Protein AF-A0A950I7D8-F1 (afdb_monomer_lite)

Sequence (50 aa):
VADGTDAAAKRIERVLWNDPGTGVMRHADAGYQIAIDCAKEKGLDLPAIL

Secondary structure (DSSP, 8-state):
---S-HHHHHHHHHHHHHHHHHHHHHHHHTT-HHHHHHHHHHT---TTT-

Foldseek 3Di:
DPPPDPVVVVVCVVCVCVVVLVVLLVVLVVVDPVSVVVCVVVVPDNPVRD

Structure (mmCIF, N/CA/C/O backbone):
data_AF-A0A950I7D8-F1
#
_entry.id   AF-A0A950I7D8-F1
#
loop_
_atom_site.group_PDB
_atom_site.id
_atom_site.type_symbol
_atom_site.label_atom_id
_atom_site.label_alt_id
_atom_site.label_comp_id
_atom_site.label_asym_id
_atom_site.label_entity_id
_atom_site.label_seq_id
_atom_site.pdbx_PDB_ins_code
_atom_site.Cartn_x
_atom_site.Cartn_y
_atom_site.Cartn_z
_atom_site.occupancy
_atom_site.B_iso_or_equiv
_atom_site.auth_seq_id
_atom_site.auth_comp_id
_atom_site.auth_asym_id
_atom_site.auth_atom_id
_atom_site.pdbx_PDB_model_num
ATOM 1 N N . VAL A 1 1 ? 13.659 -4.661 -10.230 1.00 93.31 1 VAL A N 1
ATOM 2 C CA . VAL A 1 1 ? 14.961 -4.034 -10.562 1.00 93.31 1 VAL A CA 1
ATOM 3 C C . VAL A 1 1 ? 14.681 -2.737 -11.297 1.00 93.31 1 VAL A C 1
ATOM 5 O O . VAL A 1 1 ? 13.756 -2.725 -12.102 1.00 93.31 1 VAL A O 1
ATOM 8 N N . ALA A 1 2 ? 15.407 -1.666 -10.974 1.00 96.81 2 ALA A N 1
ATOM 9 C CA . ALA A 1 2 ? 15.328 -0.384 -11.672 1.00 96.81 2 ALA A CA 1
ATOM 10 C C . ALA A 1 2 ? 16.351 -0.372 -12.812 1.00 96.81 2 ALA A C 1
ATOM 12 O O . ALA A 1 2 ? 17.496 0.017 -12.620 1.00 96.81 2 ALA A O 1
ATOM 13 N N . ASP A 1 3 ? 15.941 -0.873 -13.975 1.00 98.00 3 ASP A N 1
ATOM 14 C CA . ASP A 1 3 ? 16.792 -1.014 -15.167 1.00 98.00 3 ASP A CA 1
ATOM 15 C C . ASP A 1 3 ? 16.649 0.156 -16.164 1.00 98.00 3 ASP A C 1
ATOM 17 O O . ASP A 1 3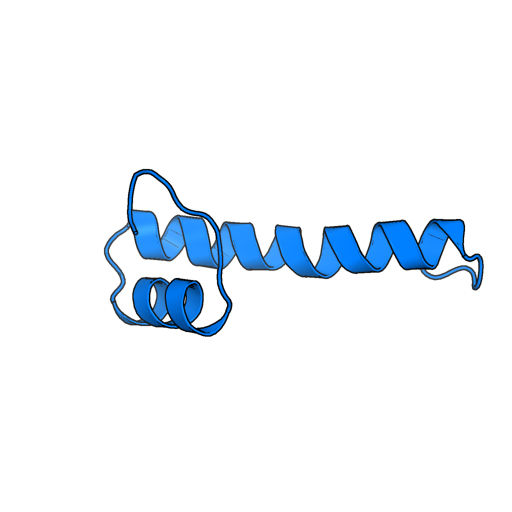 ? 17.195 0.107 -17.261 1.00 98.00 3 ASP A O 1
ATOM 21 N N . GLY A 1 4 ? 15.915 1.209 -15.790 1.00 98.12 4 GLY A N 1
ATOM 22 C CA . GLY A 1 4 ? 15.674 2.391 -16.624 1.00 98.12 4 GLY A CA 1
ATOM 23 C C . GLY A 1 4 ? 14.549 2.238 -17.653 1.00 98.12 4 GLY A C 1
ATOM 24 O O . GLY A 1 4 ? 14.246 3.201 -18.349 1.00 98.12 4 GLY A O 1
ATOM 25 N N . THR A 1 5 ? 13.903 1.072 -17.752 1.00 98.62 5 THR A N 1
ATOM 26 C CA . THR A 1 5 ? 12.782 0.867 -18.683 1.00 98.62 5 THR A CA 1
ATOM 27 C C . THR A 1 5 ? 11.453 1.383 -18.123 1.00 98.62 5 THR A C 1
ATOM 29 O O . THR A 1 5 ? 11.171 1.256 -16.928 1.00 98.62 5 THR A O 1
ATOM 32 N N . ASP A 1 6 ? 10.556 1.850 -18.997 1.00 98.56 6 ASP A N 1
ATOM 33 C CA . ASP A 1 6 ? 9.178 2.223 -18.620 1.00 98.56 6 ASP A CA 1
ATOM 34 C C . ASP A 1 6 ? 8.412 1.056 -17.982 1.00 98.56 6 ASP A C 1
ATOM 36 O O . ASP A 1 6 ? 7.571 1.228 -17.095 1.00 98.56 6 ASP A O 1
ATOM 40 N N . ALA A 1 7 ? 8.715 -0.170 -18.416 1.00 98.44 7 ALA A N 1
ATOM 41 C CA . ALA A 1 7 ? 8.147 -1.375 -17.834 1.00 98.44 7 ALA A CA 1
ATOM 42 C C . ALA A 1 7 ? 8.595 -1.560 -16.376 1.00 98.44 7 ALA A C 1
ATOM 44 O O . ALA A 1 7 ? 7.787 -1.949 -15.530 1.00 98.44 7 ALA A O 1
ATOM 45 N N . ALA A 1 8 ? 9.862 -1.273 -16.059 1.00 98.38 8 ALA A N 1
ATOM 46 C CA . ALA A 1 8 ? 10.345 -1.294 -14.687 1.00 98.38 8 ALA A CA 1
ATOM 47 C C . ALA A 1 8 ? 9.739 -0.170 -13.849 1.00 98.38 8 ALA A C 1
ATOM 49 O O . ALA A 1 8 ? 9.342 -0.452 -12.722 1.00 98.38 8 ALA A O 1
ATOM 50 N N . ALA A 1 9 ? 9.582 1.040 -14.395 1.00 98.56 9 ALA A N 1
ATOM 51 C CA . ALA A 1 9 ? 8.937 2.149 -13.690 1.00 98.56 9 ALA A CA 1
ATOM 52 C C . ALA A 1 9 ? 7.528 1.767 -13.199 1.00 98.56 9 ALA A C 1
ATOM 54 O O . ALA A 1 9 ? 7.246 1.861 -12.005 1.00 98.56 9 ALA A O 1
ATOM 55 N N . LYS A 1 10 ? 6.694 1.191 -14.079 1.00 98.50 10 LYS A N 1
ATOM 56 C CA . LYS A 1 10 ? 5.342 0.709 -13.725 1.00 98.50 10 LYS A CA 1
ATOM 57 C C . LYS A 1 10 ? 5.347 -0.395 -12.663 1.00 98.50 10 LYS A C 1
ATOM 59 O O . LYS A 1 10 ? 4.444 -0.473 -11.834 1.00 98.50 10 LYS A O 1
ATOM 64 N N . ARG A 1 11 ? 6.334 -1.298 -12.698 1.00 98.38 11 ARG A N 1
ATOM 65 C CA . ARG A 1 11 ? 6.468 -2.359 -11.684 1.00 98.38 11 ARG A CA 1
ATOM 66 C C . ARG A 1 11 ? 6.895 -1.784 -10.338 1.00 98.38 11 ARG A C 1
ATOM 68 O O . ARG A 1 11 ? 6.348 -2.184 -9.319 1.00 98.38 11 ARG A O 1
ATOM 75 N N . ILE A 1 12 ? 7.858 -0.868 -10.343 1.00 98.50 12 ILE A N 1
ATOM 76 C CA . ILE A 1 12 ? 8.402 -0.239 -9.138 1.00 98.50 12 ILE A CA 1
ATOM 77 C C . ILE A 1 12 ? 7.333 0.585 -8.433 1.00 98.50 12 ILE A C 1
ATOM 79 O O . ILE A 1 12 ? 7.178 0.425 -7.230 1.00 98.50 12 ILE A O 1
ATOM 83 N N . GLU A 1 13 ? 6.560 1.381 -9.173 1.00 98.31 13 GLU A N 1
ATOM 84 C CA . GLU A 1 13 ? 5.433 2.149 -8.633 1.00 98.31 13 GLU A CA 1
ATOM 85 C C . GLU A 1 13 ? 4.483 1.255 -7.822 1.00 98.31 13 GLU A C 1
ATOM 87 O O . GLU A 1 13 ? 4.184 1.535 -6.665 1.00 98.31 13 GLU A O 1
ATOM 92 N N . ARG A 1 14 ? 4.079 0.116 -8.394 1.00 98.12 14 ARG A N 1
ATOM 93 C CA . ARG A 1 14 ? 3.178 -0.831 -7.725 1.00 98.12 14 ARG A CA 1
ATOM 94 C C . ARG A 1 14 ? 3.836 -1.535 -6.547 1.00 98.12 14 ARG A C 1
ATOM 96 O O . ARG A 1 14 ? 3.214 -1.674 -5.503 1.00 98.12 14 ARG A O 1
ATOM 103 N N . VAL A 1 15 ? 5.067 -2.019 -6.713 1.00 98.25 15 VAL A N 1
ATOM 104 C CA . VAL A 1 15 ? 5.753 -2.801 -5.673 1.00 98.25 15 VAL A CA 1
ATOM 105 C C . VAL A 1 15 ? 6.067 -1.929 -4.464 1.00 98.25 15 VAL A C 1
ATOM 107 O O . VAL A 1 15 ? 5.799 -2.345 -3.344 1.00 98.25 15 VAL A O 1
ATOM 110 N N . LEU A 1 16 ? 6.570 -0.713 -4.677 1.00 98.12 16 LEU A N 1
ATOM 111 C CA . LEU A 1 16 ? 6.905 0.199 -3.583 1.00 98.12 16 LEU A CA 1
ATOM 112 C C . LEU A 1 16 ? 5.676 0.823 -2.915 1.00 98.12 16 LEU A C 1
ATOM 114 O O . LEU A 1 16 ? 5.805 1.360 -1.821 1.00 98.12 16 LEU A O 1
ATOM 118 N N . TRP A 1 17 ? 4.496 0.732 -3.530 1.00 98.12 17 TRP A N 1
ATOM 119 C CA . TRP A 1 17 ? 3.231 1.039 -2.868 1.00 98.12 17 TRP A CA 1
ATOM 120 C C . TRP A 1 17 ? 2.690 -0.157 -2.076 1.00 98.12 17 TRP A C 1
ATOM 122 O O . TRP A 1 17 ? 2.414 -0.059 -0.881 1.00 98.12 17 TRP A O 1
ATOM 132 N N . ASN A 1 18 ? 2.569 -1.308 -2.739 1.00 98.25 18 ASN A N 1
ATOM 133 C CA . ASN A 1 18 ? 1.885 -2.473 -2.187 1.00 98.25 18 ASN A CA 1
ATOM 134 C C . ASN A 1 18 ? 2.686 -3.150 -1.071 1.00 98.25 18 ASN A C 1
ATOM 136 O O . ASN A 1 18 ? 2.095 -3.543 -0.073 1.00 98.25 18 ASN A O 1
ATOM 140 N N . ASP A 1 19 ? 4.009 -3.280 -1.209 1.00 98.50 19 ASP A N 1
ATOM 141 C CA . ASP A 1 19 ? 4.847 -3.985 -0.231 1.00 98.50 19 ASP A CA 1
ATOM 142 C C . ASP A 1 19 ? 4.767 -3.347 1.173 1.00 98.50 19 ASP A C 1
ATOM 144 O O . ASP A 1 19 ? 4.256 -4.001 2.089 1.00 98.50 19 ASP A O 1
ATOM 148 N N . PRO A 1 20 ? 5.097 -2.054 1.372 1.00 98.19 20 PRO A N 1
ATOM 149 C CA . PRO A 1 20 ? 4.887 -1.411 2.670 1.00 98.19 20 PRO A CA 1
ATOM 150 C C . PRO A 1 20 ? 3.399 -1.286 3.035 1.00 98.19 20 PRO A C 1
ATOM 152 O O . PRO A 1 20 ? 3.056 -1.376 4.217 1.00 98.19 20 PRO A O 1
ATOM 155 N N . GLY A 1 21 ? 2.507 -1.143 2.046 1.00 98.12 21 GLY A N 1
ATOM 156 C CA . GLY A 1 21 ? 1.057 -1.119 2.251 1.00 98.12 21 GLY A CA 1
ATOM 157 C C . GLY A 1 21 ? 0.535 -2.369 2.965 1.00 98.12 21 GLY A C 1
ATOM 158 O O . GLY A 1 21 ? -0.283 -2.254 3.876 1.00 98.12 21 GLY A O 1
ATOM 159 N N . THR A 1 22 ? 1.069 -3.557 2.649 1.00 98.19 22 THR A N 1
ATOM 160 C CA . THR A 1 22 ? 0.717 -4.798 3.367 1.00 98.19 22 THR A CA 1
ATOM 161 C C . THR A 1 22 ? 1.190 -4.801 4.823 1.00 98.19 22 THR A C 1
ATOM 163 O O . THR A 1 22 ? 0.517 -5.358 5.692 1.00 98.19 22 THR A O 1
ATOM 166 N N . GLY A 1 23 ? 2.309 -4.135 5.122 1.00 98.31 23 GLY A N 1
ATOM 167 C CA . GLY A 1 23 ? 2.767 -3.913 6.490 1.00 98.31 23 GLY A CA 1
ATOM 168 C C . GLY A 1 23 ? 1.786 -3.047 7.278 1.00 98.31 23 GLY A C 1
ATOM 169 O O . GLY A 1 23 ? 1.392 -3.427 8.381 1.00 98.31 23 GLY A O 1
ATOM 170 N N . VAL A 1 24 ? 1.344 -1.924 6.704 1.00 98.50 24 VAL A N 1
ATOM 171 C CA . VAL A 1 24 ? 0.331 -1.046 7.318 1.00 98.50 24 VAL A CA 1
ATOM 172 C C . VAL A 1 24 ? -0.989 -1.794 7.503 1.00 98.50 24 VAL A C 1
ATOM 174 O O . VAL A 1 24 ? -1.517 -1.801 8.612 1.00 98.50 24 VAL A O 1
ATOM 177 N N . MET A 1 25 ? -1.465 -2.497 6.470 1.00 98.50 25 MET A N 1
ATOM 178 C CA . MET A 1 25 ? -2.658 -3.349 6.530 1.00 98.50 25 MET A CA 1
ATOM 179 C C . MET A 1 25 ? -2.597 -4.314 7.714 1.00 98.50 25 MET A C 1
ATOM 181 O O . MET A 1 25 ? -3.526 -4.362 8.511 1.00 98.50 25 MET A O 1
ATOM 185 N N . ARG A 1 26 ? -1.491 -5.053 7.867 1.00 98.50 26 ARG A N 1
ATOM 186 C CA . ARG A 1 26 ? -1.333 -6.038 8.944 1.00 98.50 26 ARG A CA 1
ATOM 187 C C . ARG A 1 26 ? -1.399 -5.404 10.336 1.00 98.50 26 ARG A C 1
ATOM 189 O O . ARG A 1 26 ? -1.970 -5.993 11.247 1.00 98.50 26 ARG A O 1
ATOM 196 N N . HIS A 1 27 ? -0.798 -4.231 10.524 1.00 98.62 27 HIS A N 1
ATOM 197 C CA . HIS A 1 27 ? -0.848 -3.543 11.818 1.00 98.62 27 HIS A CA 1
ATOM 198 C C . HIS A 1 27 ? -2.225 -2.914 12.073 1.00 98.62 27 HIS A C 1
ATOM 200 O O . HIS A 1 27 ? -2.689 -2.918 13.209 1.00 98.62 27 HIS A O 1
ATOM 206 N N . ALA A 1 28 ? -2.900 -2.414 11.036 1.00 98.31 28 ALA A N 1
ATOM 207 C CA . ALA A 1 28 ? -4.265 -1.912 11.149 1.00 98.31 28 ALA A CA 1
ATOM 208 C C . ALA A 1 28 ? -5.243 -3.041 11.526 1.00 98.31 28 ALA A C 1
ATOM 210 O O . ALA A 1 28 ? -6.050 -2.860 12.433 1.00 98.31 28 ALA A O 1
ATOM 211 N N . ASP A 1 29 ? -5.097 -4.221 10.914 1.00 97.94 29 ASP A N 1
ATOM 212 C CA . ASP A 1 29 ? -5.864 -5.436 11.233 1.00 97.94 29 ASP A CA 1
ATOM 213 C C . ASP A 1 29 ? -5.649 -5.890 12.688 1.00 97.94 29 ASP A C 1
ATOM 215 O O . ASP A 1 29 ? -6.588 -6.264 13.385 1.00 97.94 29 ASP A O 1
ATOM 219 N N . ALA A 1 30 ? -4.423 -5.750 13.203 1.00 97.94 30 ALA A N 1
ATOM 220 C CA . ALA A 1 30 ? -4.104 -6.006 14.608 1.00 97.94 30 ALA A CA 1
ATOM 221 C C . ALA A 1 30 ? -4.602 -4.912 15.585 1.00 97.94 30 ALA A C 1
ATOM 223 O O . ALA A 1 30 ? -4.372 -5.023 16.790 1.00 97.94 30 ALA A O 1
ATOM 224 N N . GLY A 1 31 ? -5.266 -3.858 15.096 1.00 97.38 31 GLY A N 1
ATOM 225 C CA . GLY A 1 31 ? -5.872 -2.804 15.916 1.00 97.38 31 GLY A CA 1
ATOM 226 C C . GLY A 1 31 ? -4.940 -1.649 16.297 1.00 97.38 31 GLY A C 1
ATOM 227 O O . GLY A 1 31 ? -5.266 -0.869 17.193 1.00 97.38 31 GLY A O 1
ATOM 228 N N . TYR A 1 32 ? -3.779 -1.500 15.649 1.00 98.56 32 TYR A N 1
ATOM 229 C CA . TYR A 1 32 ? -2.881 -0.374 15.925 1.00 98.56 32 TYR A CA 1
ATOM 230 C C . TYR A 1 32 ? -3.428 0.923 15.316 1.00 98.56 32 TYR A C 1
ATOM 232 O O . TYR A 1 32 ? -3.420 1.095 14.097 1.00 98.56 32 TYR A O 1
ATOM 240 N N . GLN A 1 33 ? -3.814 1.881 16.166 1.00 98.06 33 GLN A N 1
ATOM 241 C CA . GLN A 1 33 ? -4.402 3.152 15.721 1.00 98.06 33 GLN A CA 1
ATOM 242 C C . GLN A 1 33 ? -3.500 3.920 14.746 1.00 98.06 33 GLN A C 1
ATOM 244 O O . GLN A 1 33 ? -3.965 4.376 13.708 1.00 98.06 33 GLN A O 1
ATOM 249 N N . ILE A 1 34 ? -2.191 3.960 15.015 1.00 98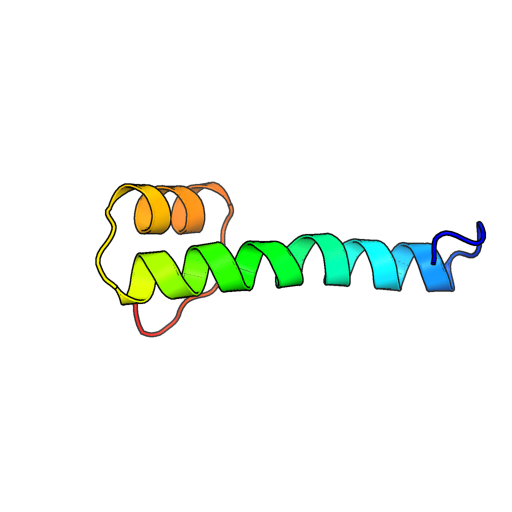.38 34 ILE A N 1
ATOM 250 C CA . ILE A 1 34 ? -1.212 4.623 14.140 1.00 98.38 34 ILE A CA 1
ATOM 251 C C . ILE A 1 34 ? -1.206 4.054 12.712 1.00 98.38 34 ILE A C 1
ATOM 253 O O . ILE A 1 34 ? -0.923 4.773 11.758 1.00 98.38 34 ILE A O 1
ATOM 257 N N . ALA A 1 35 ? -1.523 2.766 12.549 1.00 98.44 35 ALA A N 1
ATOM 258 C CA . ALA A 1 35 ? -1.569 2.115 11.24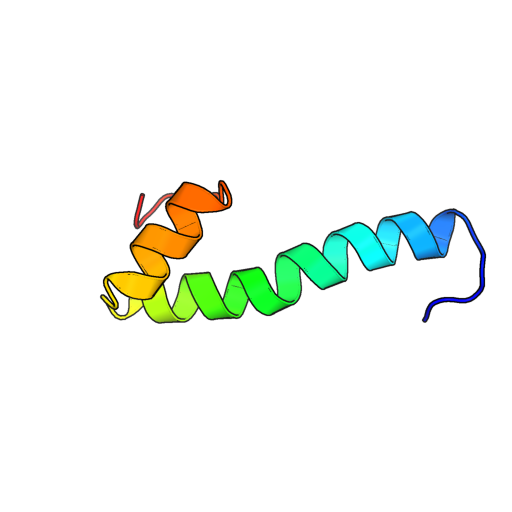7 1.00 98.44 35 ALA A CA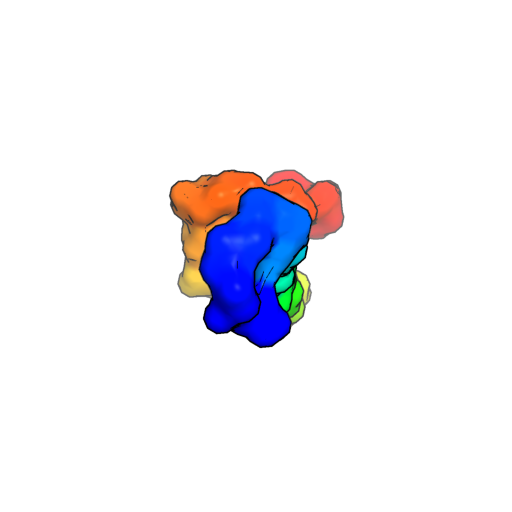 1
ATOM 259 C C . ALA A 1 35 ? -2.899 2.384 10.535 1.00 98.44 35 ALA A C 1
ATOM 261 O O . ALA A 1 35 ? -2.902 2.592 9.325 1.00 98.44 35 ALA A O 1
ATOM 262 N N . ILE A 1 36 ? -4.009 2.443 11.278 1.00 98.25 36 ILE A N 1
ATOM 263 C CA . ILE A 1 36 ? -5.317 2.858 10.749 1.00 98.25 36 ILE A CA 1
ATOM 264 C C . ILE A 1 36 ? -5.245 4.304 10.243 1.00 98.25 36 ILE A C 1
ATOM 266 O O . ILE A 1 36 ? -5.714 4.597 9.143 1.00 98.25 36 ILE A O 1
ATOM 270 N N . ASP A 1 37 ? -4.616 5.197 11.008 1.00 98.50 37 ASP A N 1
ATOM 271 C CA . ASP A 1 37 ? -4.437 6.598 10.621 1.00 98.50 37 ASP A CA 1
ATOM 272 C C . ASP A 1 37 ? -3.547 6.702 9.376 1.00 98.50 37 ASP A C 1
ATOM 274 O O . ASP A 1 37 ? -3.927 7.338 8.394 1.00 98.50 37 ASP A O 1
ATOM 278 N N . CYS A 1 38 ? -2.428 5.969 9.350 1.00 98.44 38 CYS A N 1
ATOM 279 C CA . CYS A 1 38 ? -1.564 5.878 8.174 1.00 98.44 38 CYS A CA 1
ATOM 280 C C . CYS A 1 38 ? -2.320 5.377 6.929 1.00 98.44 38 CYS A C 1
ATOM 282 O O . CYS A 1 38 ? -2.172 5.942 5.844 1.00 98.44 38 CYS A O 1
ATOM 284 N N . ALA A 1 39 ? -3.161 4.347 7.080 1.00 98.25 39 ALA A N 1
ATOM 285 C CA . ALA A 1 39 ? -3.965 3.803 5.991 1.00 98.25 39 ALA A CA 1
ATOM 286 C C . ALA A 1 39 ? -4.948 4.840 5.427 1.00 98.25 39 ALA A C 1
ATOM 288 O O . ALA A 1 39 ? -5.059 4.966 4.208 1.00 98.25 39 ALA A O 1
ATOM 289 N N . LYS A 1 40 ? -5.595 5.634 6.291 1.00 97.81 40 LYS A N 1
ATOM 290 C CA . LYS A 1 40 ? -6.495 6.725 5.881 1.00 97.81 40 LYS A CA 1
ATOM 291 C C . LYS A 1 40 ? -5.749 7.857 5.183 1.00 97.81 40 LYS A C 1
ATOM 293 O O . LYS A 1 40 ? -6.153 8.278 4.105 1.00 97.81 40 LYS A O 1
ATOM 298 N N . GLU A 1 41 ? -4.646 8.326 5.763 1.00 98.25 41 GLU A N 1
ATOM 299 C CA . GLU A 1 41 ? -3.836 9.419 5.207 1.00 98.25 41 GLU A CA 1
ATOM 300 C C . GLU A 1 41 ? -3.258 9.091 3.829 1.00 98.25 41 GLU A C 1
ATOM 302 O O . GLU A 1 41 ? -3.107 9.972 2.982 1.00 98.25 41 GLU A O 1
ATOM 307 N N . LYS A 1 42 ? -2.900 7.823 3.611 1.00 97.62 42 LYS A N 1
ATOM 308 C CA . LYS A 1 42 ? -2.334 7.340 2.349 1.00 97.62 42 LYS A CA 1
ATOM 309 C C . LYS A 1 42 ? -3.391 6.794 1.387 1.00 97.62 42 LYS A C 1
ATOM 311 O O . LYS A 1 42 ? -3.055 6.522 0.242 1.00 97.62 42 LYS A O 1
ATOM 316 N N . GLY A 1 43 ? -4.652 6.675 1.800 1.00 97.44 43 GLY A N 1
ATOM 317 C CA . GLY A 1 43 ? -5.727 6.166 0.947 1.00 97.44 43 GLY A CA 1
ATOM 318 C C . GLY A 1 43 ? -5.555 4.690 0.578 1.00 97.44 43 GLY A C 1
ATOM 319 O O . GLY A 1 43 ? -5.778 4.316 -0.571 1.00 97.44 43 GLY A O 1
ATOM 320 N N . LEU A 1 44 ? -5.117 3.858 1.529 1.00 97.38 44 LEU A N 1
ATOM 321 C CA . LEU A 1 44 ? -5.126 2.405 1.351 1.00 97.38 44 LEU A CA 1
ATOM 322 C C . LEU A 1 44 ? -6.570 1.893 1.338 1.00 97.38 44 LEU A C 1
ATOM 324 O O . LEU A 1 44 ? -7.383 2.297 2.165 1.00 97.38 44 LEU A O 1
ATOM 328 N N . ASP A 1 45 ? -6.871 0.973 0.427 1.00 97.25 45 ASP A N 1
ATOM 329 C CA . ASP A 1 45 ? -8.174 0.313 0.345 1.00 97.25 45 ASP A CA 1
ATOM 330 C C . ASP A 1 45 ? -8.185 -0.935 1.244 1.00 97.25 45 ASP A C 1
ATOM 332 O O . ASP A 1 45 ? -7.601 -1.963 0.893 1.00 97.25 45 ASP A O 1
ATOM 336 N N . LEU A 1 46 ? -8.794 -0.823 2.432 1.00 96.75 46 LEU A N 1
ATOM 337 C CA . LEU A 1 46 ? -8.879 -1.885 3.444 1.00 96.75 46 LEU A CA 1
ATOM 338 C C . LEU A 1 46 ? -10.354 -2.180 3.806 1.00 96.75 46 LEU A C 1
ATOM 340 O O . LEU A 1 46 ? -10.818 -1.733 4.856 1.00 96.75 46 LEU A O 1
ATOM 344 N N . PRO A 1 47 ? -11.100 -2.957 2.993 1.00 96.12 47 PRO A N 1
ATOM 345 C CA . PRO A 1 47 ? -12.567 -3.047 3.073 1.00 96.12 47 PRO A CA 1
ATOM 346 C C . PRO A 1 47 ? -13.158 -3.570 4.390 1.00 96.12 47 PRO A C 1
ATOM 348 O O . PRO A 1 47 ? -14.330 -3.349 4.670 1.00 96.12 47 PRO A O 1
ATOM 351 N N . ALA A 1 48 ? -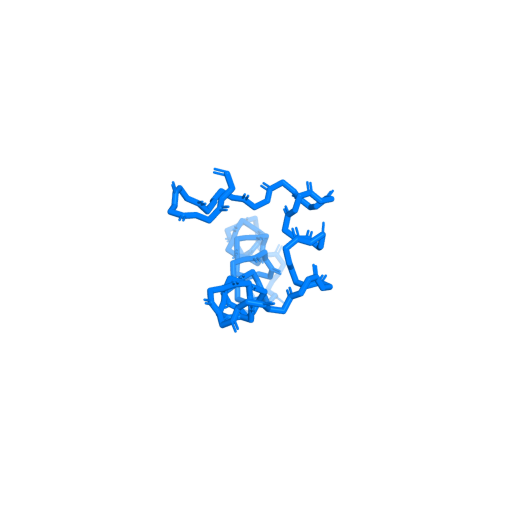12.381 -4.322 5.173 1.00 94.56 48 ALA A N 1
ATOM 352 C CA . ALA A 1 48 ? -12.825 -4.880 6.452 1.00 94.56 48 ALA A CA 1
ATOM 353 C C . ALA A 1 48 ? -12.458 -3.999 7.663 1.00 94.56 48 ALA A C 1
ATOM 355 O O . ALA A 1 48 ? -12.853 -4.319 8.781 1.00 94.56 48 ALA A O 1
ATOM 356 N N . ILE A 1 49 ? -11.674 -2.935 7.449 1.00 93.81 49 ILE A N 1
ATOM 357 C CA . ILE A 1 49 ? -11.084 -2.103 8.510 1.00 93.81 49 ILE A CA 1
ATOM 358 C C . ILE A 1 49 ? -11.535 -0.637 8.395 1.00 93.81 49 ILE A C 1
ATOM 360 O O . ILE A 1 49 ? -11.794 -0.014 9.426 1.00 93.81 49 ILE A O 1
ATOM 364 N N . LEU A 1 50 ? -11.582 -0.078 7.176 1.00 90.31 50 LEU A N 1
ATOM 365 C CA . LEU A 1 50 ? -11.865 1.340 6.903 1.00 90.31 50 LEU A CA 1
ATOM 366 C C . LEU A 1 50 ? -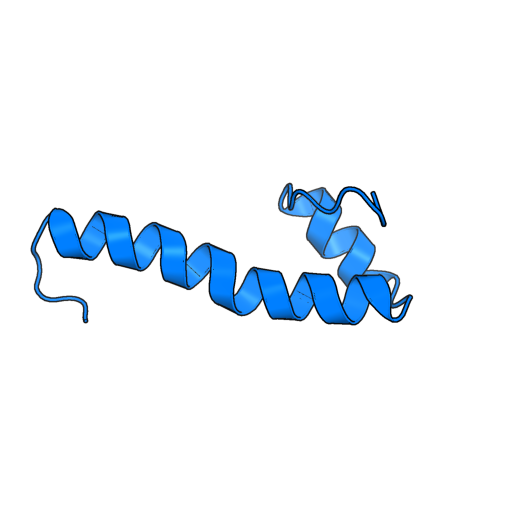13.312 1.619 6.487 1.00 90.31 50 LEU A C 1
ATOM 368 O O . LEU A 1 50 ? -13.938 0.739 5.859 1.00 90.31 50 LEU A O 1
#

pLDDT: mean 97.69, std 1.54, range [90.31, 98.62]

Radius of gyration: 13.26 Å; chains: 1; bounding box: 30×16×35 Å